Protein AF-A0A6B3GBX6-F1 (afdb_monomer)

pLDDT: mean 95.76, std 3.7, range [69.06, 98.56]

Secondary structure (DSSP, 8-state):
--S-EEEEEEEEEEEETTEEEEEEEEEEEEEGGGSPPPHHHHHHTHHHHHHHHHHHT-EEEEESS-EE-SSTTTS--HHHHHHHHHHHHHHHHHHTTSTTTTSPP--------TT-EE-SEEEEHHHHHT-

Nearest PDB structures (foldseek):
  3gve-assembly1_A  TM=8.192E-01  e=5.507E-02  Bacillus subtilis subsp. subtilis str. 168
  3ive-assembly1_A  TM=5.030E-01  e=7.728E-03  Escherichia coli O6
  3ivd-assembly2_B  TM=4.843E-01  e=3.535E-02  Escherichia coli O6
  9cai-assembly1_AV  TM=4.189E-01  e=1.484E+00  Caenorhabditis elegans
  6yff-assembly1_AA  TM=3.424E-01  e=1.484E+00  Beihai levi-like virus 21

Mean predicted aligned error: 5.2 Å

Solvent-accessible surface area (backbone atoms only — not comparable to full-atom values): 7888 Å² total; per-residue (Å²): 131,82,84,50,66,46,80,47,76,49,73,46,73,42,83,53,97,93,40,81,41,81,75,43,77,50,73,49,79,42,59,53,84,79,54,83,82,58,67,68,64,52,57,76,44,46,65,63,50,49,52,50,54,56,55,35,63,39,71,78,50,70,32,96,54,65,34,51,26,65,56,35,81,83,41,93,38,71,48,53,53,52,52,27,49,53,52,34,52,53,51,53,60,72,32,56,93,46,98,60,46,85,57,87,79,84,60,87,73,75,69,82,35,57,83,18,42,44,49,52,43,71,30,28,45,48,38,64,71,42,95

Foldseek 3Di:
DPPQKDKDKDFDWDQDPNDIDTPDIDIDIDGPVVDDDDPVVCVVCVVVVVVVVVQQQDFPDFDQAKWFLQCQQPDDTVVQVVVQVVVQVVVLVVCPPHPCNPPHDGGDDGSPDRGAMAHGTTGGNNNVVSD

Structure (mmCIF, N/CA/C/O backbone):
data_AF-A0A6B3GBX6-F1
#
_entry.id   AF-A0A6B3GBX6-F1
#
loop_
_atom_site.group_PDB
_atom_site.id
_atom_site.type_symbol
_atom_site.label_atom_id
_atom_site.label_alt_id
_atom_site.label_comp_id
_atom_site.label_asym_id
_atom_site.label_entity_id
_atom_site.label_seq_id
_atom_site.pdbx_PDB_ins_code
_atom_site.Cartn_x
_atom_site.Cartn_y
_atom_site.Cartn_z
_atom_site.occupancy
_atom_site.B_iso_or_equiv
_atom_site.auth_seq_id
_atom_site.auth_comp_id
_atom_site.auth_asym_id
_atom_site.auth_atom_id
_atom_site.pdbx_PDB_model_num
ATOM 1 N N . LYS A 1 1 ? -0.415 1.834 -9.984 1.00 69.06 1 LYS A N 1
ATOM 2 C CA . LYS A 1 1 ? -0.039 0.405 -10.136 1.00 69.06 1 LYS A CA 1
ATOM 3 C C . LYS A 1 1 ? 1.378 0.350 -10.697 1.00 69.06 1 LYS A C 1
ATOM 5 O O . LYS A 1 1 ? 1.658 1.071 -11.646 1.00 69.06 1 LYS A O 1
ATOM 10 N N . TRP A 1 2 ? 2.262 -0.434 -10.086 1.00 78.12 2 TRP A N 1
ATOM 11 C CA . TRP A 1 2 ? 3.682 -0.515 -10.450 1.00 78.12 2 TRP A CA 1
ATOM 12 C C . TRP A 1 2 ? 3.920 -1.569 -11.537 1.00 78.12 2 TRP A C 1
ATOM 14 O O . TRP A 1 2 ? 3.083 -2.450 -11.718 1.00 78.12 2 TRP A O 1
ATOM 24 N N . GLY A 1 3 ? 5.021 -1.459 -12.286 1.00 87.69 3 GLY A N 1
ATOM 25 C CA . GLY A 1 3 ? 5.416 -2.466 -13.284 1.00 87.69 3 GLY A CA 1
ATOM 26 C C . GLY A 1 3 ? 4.470 -2.622 -14.484 1.00 87.69 3 GLY A C 1
ATOM 27 O O . GLY A 1 3 ? 4.543 -3.615 -15.201 1.00 87.69 3 GLY A O 1
ATOM 28 N N . GLN A 1 4 ? 3.561 -1.670 -14.720 1.00 93.12 4 GLN A N 1
ATOM 29 C CA . GLN A 1 4 ? 2.580 -1.765 -15.812 1.00 93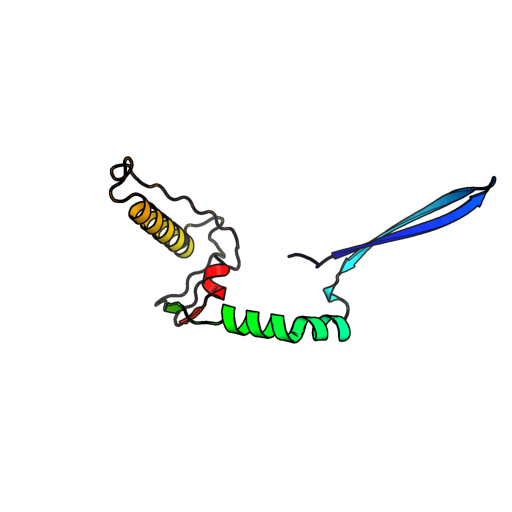.12 4 GLN A CA 1
ATOM 30 C C . GLN A 1 4 ? 3.118 -1.327 -17.174 1.00 93.12 4 GLN A C 1
ATOM 32 O O . GLN A 1 4 ? 2.530 -1.646 -18.207 1.00 93.12 4 GLN A O 1
ATOM 37 N N . ARG A 1 5 ? 4.191 -0.533 -17.168 1.00 94.88 5 ARG A N 1
ATOM 38 C CA . ARG A 1 5 ? 4.740 0.124 -18.348 1.00 94.88 5 ARG A CA 1
ATOM 39 C C . ARG A 1 5 ? 6.238 -0.134 -18.429 1.00 94.88 5 ARG A C 1
ATOM 41 O O . ARG A 1 5 ? 6.930 0.018 -17.426 1.00 94.88 5 ARG A O 1
ATOM 48 N N . LEU A 1 6 ? 6.714 -0.482 -19.618 1.00 94.69 6 LEU A N 1
ATOM 49 C CA . LEU A 1 6 ? 8.132 -0.595 -19.946 1.00 94.69 6 LEU A CA 1
ATOM 50 C C . LEU A 1 6 ? 8.439 0.387 -21.075 1.00 94.69 6 LEU A C 1
ATOM 52 O O . LEU A 1 6 ? 7.863 0.276 -22.156 1.00 94.69 6 LEU A O 1
ATOM 56 N N . THR A 1 7 ? 9.324 1.349 -20.836 1.00 96.06 7 THR A N 1
ATOM 57 C CA . THR A 1 7 ? 9.790 2.245 -21.899 1.00 96.06 7 THR A CA 1
ATOM 58 C C . THR A 1 7 ? 10.930 1.571 -22.645 1.00 96.06 7 THR A C 1
ATOM 60 O O . THR A 1 7 ? 11.947 1.239 -22.040 1.00 96.06 7 THR A O 1
ATOM 63 N N . LEU A 1 8 ? 10.761 1.387 -23.951 1.00 96.81 8 LEU A N 1
ATOM 64 C CA . LEU A 1 8 ? 11.827 0.965 -24.848 1.00 96.81 8 LEU A CA 1
ATOM 65 C C . LEU A 1 8 ? 12.392 2.191 -25.562 1.00 96.81 8 LEU A C 1
ATOM 67 O O . LEU A 1 8 ? 11.625 3.004 -26.086 1.00 96.81 8 LEU A O 1
ATOM 71 N N . PHE A 1 9 ? 13.717 2.286 -25.591 1.00 97.75 9 PHE A N 1
ATOM 72 C CA . PHE A 1 9 ? 14.455 3.231 -26.416 1.00 97.75 9 PHE A CA 1
ATOM 73 C C . PHE A 1 9 ? 15.227 2.454 -27.476 1.00 97.75 9 PHE A C 1
ATOM 75 O O . PHE A 1 9 ? 15.964 1.529 -27.138 1.00 97.75 9 PHE A O 1
ATOM 82 N N . ASP A 1 10 ? 15.059 2.853 -28.729 1.00 97.50 10 ASP A N 1
ATOM 83 C CA . ASP A 1 10 ? 15.752 2.284 -29.879 1.00 97.50 10 ASP A CA 1
ATOM 84 C C . ASP A 1 10 ? 16.710 3.351 -30.428 1.00 97.50 10 ASP A C 1
ATOM 86 O O . ASP A 1 10 ? 16.307 4.500 -30.627 1.00 97.50 10 ASP A O 1
ATOM 90 N N . PHE A 1 11 ? 17.976 2.989 -30.642 1.00 97.56 11 PHE A N 1
ATOM 91 C CA . PHE A 1 11 ? 19.004 3.890 -31.165 1.00 97.56 11 PHE A CA 1
ATOM 92 C C . PHE A 1 11 ? 19.657 3.280 -32.400 1.00 97.56 11 PHE A C 1
ATOM 94 O O . PHE A 1 11 ? 20.221 2.189 -32.321 1.00 97.56 11 PHE A O 1
ATOM 101 N N . ASP A 1 12 ? 19.648 4.029 -33.496 1.00 97.81 12 ASP A N 1
ATOM 102 C CA . ASP A 1 12 ? 20.430 3.710 -34.685 1.00 97.81 12 ASP A CA 1
ATOM 103 C C . ASP A 1 12 ? 21.770 4.443 -34.570 1.00 97.81 12 ASP A C 1
ATOM 105 O O . ASP A 1 12 ? 21.811 5.654 -34.317 1.00 97.81 12 ASP A O 1
ATOM 109 N N . LEU A 1 13 ? 22.872 3.703 -34.696 1.00 97.94 13 LEU A N 1
ATOM 110 C CA . LEU A 1 13 ? 24.229 4.216 -34.517 1.00 97.94 13 LEU A CA 1
ATOM 111 C C . LEU A 1 13 ? 25.032 4.082 -35.811 1.00 97.94 13 LEU A C 1
ATOM 113 O O . LEU A 1 13 ? 25.034 3.025 -36.439 1.00 97.94 13 LEU A O 1
ATOM 117 N N . VAL A 1 14 ? 25.800 5.119 -36.141 1.00 98.12 14 VAL A N 1
ATOM 118 C CA . VAL A 1 14 ? 26.757 5.125 -37.255 1.00 98.12 14 VAL A CA 1
ATOM 119 C C . VAL A 1 14 ? 28.181 5.293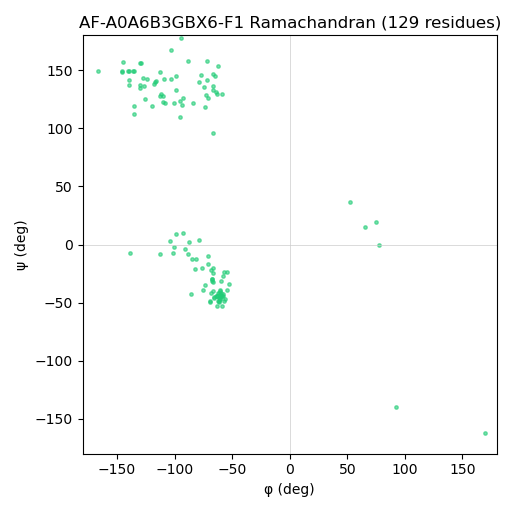 -36.734 1.00 98.12 14 VAL A C 1
ATOM 121 O O . VAL A 1 14 ? 28.427 6.038 -35.784 1.00 98.12 14 VAL A O 1
ATOM 124 N N . TRP A 1 15 ? 29.137 4.574 -37.327 1.00 97.31 15 TRP A N 1
ATOM 125 C CA . TRP A 1 15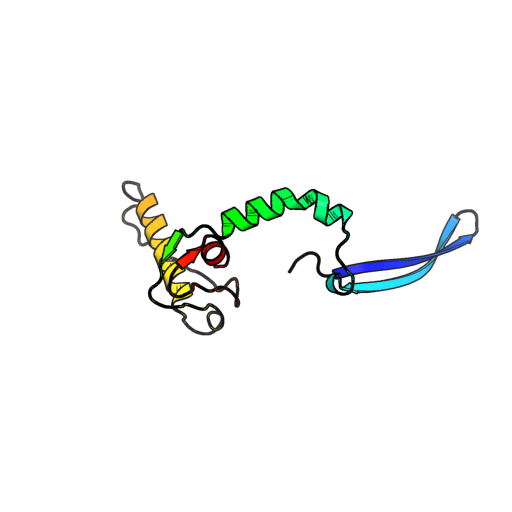 ? 30.556 4.702 -36.990 1.00 97.31 15 TRP A CA 1
ATOM 126 C C . TRP A 1 15 ? 31.237 5.672 -37.949 1.00 97.31 15 TRP A C 1
ATOM 128 O O . TRP A 1 15 ? 31.455 5.358 -39.118 1.00 97.31 15 TRP A O 1
ATOM 138 N N . GLU A 1 16 ? 31.620 6.842 -37.448 1.00 96.31 16 GLU A N 1
ATOM 139 C CA . GLU A 1 16 ? 32.238 7.888 -38.254 1.00 96.31 16 GLU A CA 1
ATOM 140 C C . GLU A 1 16 ? 33.376 8.566 -37.501 1.00 96.31 16 GLU A C 1
ATOM 142 O O . GLU A 1 16 ? 33.303 8.817 -36.298 1.00 96.31 16 GLU A O 1
ATOM 147 N N . LYS A 1 17 ? 34.453 8.897 -38.224 1.00 94.69 17 LYS A N 1
ATOM 148 C CA . LYS A 1 17 ? 35.622 9.607 -37.669 1.00 94.69 17 LYS A CA 1
ATOM 149 C C . LYS A 1 17 ? 36.186 8.935 -36.404 1.00 94.69 17 LYS A C 1
ATOM 151 O O . LYS A 1 17 ? 36.618 9.613 -35.476 1.00 94.69 17 LYS A O 1
ATOM 156 N N . GLY A 1 18 ? 36.166 7.600 -36.371 1.00 97.38 18 GLY A N 1
ATOM 157 C CA . GLY A 1 18 ? 36.692 6.804 -35.260 1.00 97.38 18 GLY A CA 1
ATOM 158 C C . GLY A 1 18 ? 35.821 6.792 -33.998 1.00 97.38 18 GLY A C 1
ATOM 159 O O . GLY A 1 18 ? 36.342 6.484 -32.929 1.00 97.38 18 GLY A O 1
ATOM 160 N N . ARG A 1 19 ? 34.527 7.138 -34.088 1.00 97.12 19 ARG A N 1
ATOM 161 C CA . ARG A 1 19 ? 33.577 7.053 -32.967 1.00 97.12 19 ARG A CA 1
ATOM 162 C C . ARG A 1 19 ? 32.169 6.662 -33.420 1.00 97.12 19 ARG A C 1
ATOM 164 O O . ARG A 1 19 ? 31.786 6.922 -34.556 1.00 97.12 19 ARG A O 1
ATOM 171 N N . TRP A 1 20 ? 31.379 6.108 -32.502 1.00 97.88 20 TRP A N 1
ATOM 172 C CA . TRP A 1 20 ? 29.937 5.944 -32.695 1.00 97.88 20 TRP A CA 1
ATOM 173 C C . TRP A 1 20 ? 29.227 7.292 -32.538 1.00 97.88 20 TRP A C 1
ATOM 175 O O . TRP A 1 20 ? 29.506 8.041 -31.598 1.00 97.88 20 TRP A O 1
ATOM 185 N N . ALA A 1 21 ? 28.299 7.586 -33.440 1.00 96.88 21 ALA A N 1
ATOM 186 C CA . ALA A 1 21 ? 27.367 8.700 -33.356 1.00 96.88 21 ALA A CA 1
ATOM 187 C C . ALA A 1 21 ? 25.933 8.169 -33.461 1.00 96.88 21 ALA A C 1
ATOM 189 O O . ALA A 1 21 ? 25.669 7.233 -34.211 1.00 96.88 21 ALA A O 1
ATOM 190 N N . VAL A 1 22 ? 25.013 8.757 -32.696 1.00 97.31 22 VAL A N 1
ATOM 191 C CA . VAL A 1 22 ? 23.583 8.447 -32.811 1.00 97.31 22 VAL A CA 1
ATOM 192 C C . VAL A 1 22 ? 23.063 9.088 -34.091 1.00 97.31 22 VAL A C 1
ATOM 194 O O . VAL A 1 22 ? 23.100 10.309 -34.224 1.00 97.31 22 VAL A O 1
ATOM 197 N N . GLU A 1 23 ? 22.580 8.269 -35.016 1.00 97.62 23 GLU A N 1
ATOM 198 C CA . GLU A 1 23 ? 21.919 8.717 -36.243 1.00 97.62 23 GLU A CA 1
ATOM 199 C C . GLU A 1 23 ? 20.432 8.975 -35.988 1.00 97.62 23 GLU A C 1
ATOM 201 O O . GLU A 1 23 ? 19.881 9.993 -36.414 1.00 97.62 23 GLU A O 1
ATOM 206 N N . LYS A 1 24 ? 19.783 8.082 -35.234 1.00 97.88 24 LYS A N 1
ATOM 207 C CA . LYS A 1 24 ? 18.364 8.184 -34.898 1.00 97.88 24 LYS A CA 1
ATOM 208 C C . LYS A 1 24 ? 18.096 7.645 -33.501 1.00 97.88 24 LYS A C 1
ATOM 210 O O . LYS A 1 24 ? 18.742 6.707 -33.046 1.00 97.88 24 LYS A O 1
ATOM 215 N N . ALA A 1 25 ? 17.105 8.228 -32.838 1.00 97.56 25 ALA A N 1
ATOM 216 C CA . ALA A 1 25 ? 16.556 7.714 -31.593 1.00 97.56 25 ALA A CA 1
ATOM 217 C C . ALA A 1 25 ? 15.029 7.638 -31.695 1.00 97.56 25 ALA A C 1
ATOM 219 O O . ALA A 1 25 ? 14.384 8.556 -32.206 1.00 97.56 25 ALA A O 1
ATOM 220 N N . GLY A 1 26 ? 14.456 6.547 -31.200 1.00 97.62 26 GLY A N 1
ATOM 221 C CA . GLY A 1 26 ? 13.022 6.332 -31.063 1.00 97.62 26 GLY A CA 1
ATOM 222 C C . GLY A 1 26 ? 12.676 5.880 -29.650 1.00 97.62 26 GLY A C 1
ATOM 223 O O . GLY A 1 26 ? 13.514 5.340 -28.929 1.00 97.62 26 GLY A O 1
ATOM 224 N N . SER A 1 27 ? 11.430 6.103 -29.238 1.00 97.69 27 SER A N 1
ATOM 225 C CA . SER A 1 27 ? 10.926 5.557 -27.982 1.00 97.69 27 SER A CA 1
ATOM 226 C C . SER A 1 27 ? 9.487 5.086 -28.113 1.00 97.69 27 SER A C 1
ATOM 228 O O . SER A 1 27 ? 8.692 5.625 -28.886 1.00 97.69 27 SER A O 1
ATOM 230 N N . ARG A 1 28 ? 9.144 4.057 -27.339 1.00 97.06 28 ARG A N 1
ATOM 231 C CA . ARG A 1 28 ? 7.766 3.588 -27.185 1.00 97.06 28 ARG A CA 1
ATOM 232 C C . ARG A 1 28 ? 7.527 3.068 -25.780 1.00 97.06 28 ARG A C 1
ATOM 234 O O . ARG A 1 28 ? 8.418 2.512 -25.144 1.00 97.06 28 ARG A O 1
ATOM 241 N N . VAL A 1 29 ? 6.292 3.215 -25.314 1.00 96.75 29 VAL A N 1
ATOM 242 C CA . VAL A 1 29 ? 5.851 2.666 -24.031 1.00 96.75 29 VAL A CA 1
ATOM 243 C C . VAL A 1 29 ? 5.071 1.384 -24.284 1.00 96.75 29 VAL A C 1
ATOM 245 O O . VAL A 1 29 ? 4.053 1.388 -24.975 1.00 96.75 29 VAL A O 1
ATOM 248 N N . LEU A 1 30 ? 5.536 0.291 -23.693 1.00 95.62 30 LEU A N 1
ATOM 249 C CA . LEU A 1 30 ? 4.919 -1.026 -23.767 1.00 95.62 30 LEU A CA 1
ATOM 250 C C . LEU A 1 30 ? 4.085 -1.290 -22.525 1.00 95.62 30 LEU A C 1
ATOM 252 O O . LEU A 1 30 ? 4.436 -0.872 -21.425 1.00 95.62 30 LEU A O 1
ATOM 256 N N . ASN A 1 31 ? 2.977 -1.993 -22.718 1.00 95.12 31 ASN A N 1
ATOM 257 C CA . ASN A 1 31 ? 2.102 -2.452 -21.651 1.00 95.12 31 ASN A CA 1
ATOM 258 C C . ASN A 1 31 ? 2.491 -3.874 -21.247 1.00 95.12 31 ASN A C 1
ATOM 260 O O . ASN A 1 31 ? 2.408 -4.781 -22.074 1.00 95.12 31 ASN A O 1
ATOM 264 N N . SER A 1 32 ? 2.865 -4.092 -19.986 1.00 92.31 32 SER A N 1
ATOM 265 C CA . SER A 1 32 ? 3.304 -5.419 -19.523 1.00 92.31 32 SER A CA 1
ATOM 266 C C . SER A 1 32 ? 2.190 -6.469 -19.542 1.00 92.31 32 SER A C 1
ATOM 268 O O . SER A 1 32 ? 2.467 -7.647 -19.716 1.00 92.31 32 SER A O 1
ATOM 270 N N . ASN A 1 33 ? 0.923 -6.056 -19.458 1.00 92.62 33 ASN A N 1
ATOM 271 C CA . ASN A 1 33 ? -0.233 -6.958 -19.493 1.00 92.62 33 ASN A CA 1
ATOM 272 C C . ASN A 1 33 ? -0.625 -7.447 -20.902 1.00 92.62 33 ASN A C 1
ATOM 274 O O . ASN A 1 33 ? -1.658 -8.095 -21.045 1.00 92.62 33 ASN A O 1
ATOM 278 N N . THR A 1 34 ? 0.131 -7.090 -21.945 1.00 94.88 34 THR A N 1
ATOM 279 C CA . THR A 1 34 ? -0.156 -7.509 -23.333 1.00 94.88 34 THR A CA 1
ATOM 280 C C . THR A 1 34 ? 0.535 -8.810 -23.727 1.00 94.88 34 THR A C 1
ATOM 282 O O . THR A 1 34 ? 0.316 -9.309 -24.828 1.00 94.88 34 THR A O 1
ATOM 285 N N . VAL A 1 35 ? 1.354 -9.364 -22.835 1.00 93.56 35 VAL A N 1
ATOM 286 C CA . VAL A 1 35 ? 2.089 -10.612 -23.034 1.00 93.56 35 VAL A CA 1
ATOM 287 C C . VAL A 1 35 ? 1.869 -11.546 -21.840 1.00 93.56 35 VAL A C 1
ATOM 289 O O . VAL A 1 35 ? 1.540 -11.065 -20.752 1.00 93.56 35 VAL A O 1
ATOM 292 N N . PRO A 1 36 ? 2.023 -12.870 -22.018 1.00 95.00 36 PRO A N 1
ATOM 293 C CA . PRO A 1 36 ? 1.992 -13.817 -20.909 1.00 95.00 36 PRO A CA 1
ATOM 294 C C . PRO A 1 36 ? 3.123 -13.555 -19.911 1.00 95.00 36 PRO A C 1
ATOM 296 O O . PRO A 1 36 ? 4.186 -13.053 -20.279 1.00 95.00 36 PRO A O 1
ATOM 299 N N . GLU A 1 37 ? 2.906 -13.947 -18.657 1.00 94.25 37 GLU A N 1
ATOM 300 C CA . GLU A 1 37 ? 3.969 -13.975 -17.654 1.00 94.25 37 GLU A CA 1
ATOM 301 C C . GLU A 1 37 ? 5.038 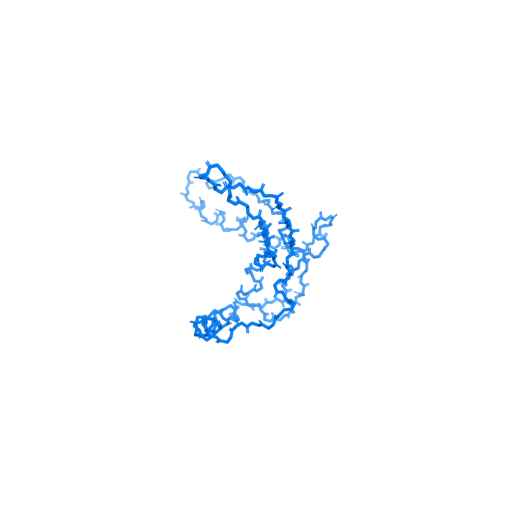-15.011 -18.027 1.00 94.25 37 GLU A C 1
ATOM 303 O O . GLU A 1 37 ? 4.731 -16.082 -18.557 1.00 94.25 37 GLU A O 1
ATOM 308 N N . ASP A 1 38 ? 6.295 -14.705 -17.712 1.00 95.88 38 ASP A N 1
ATOM 309 C CA . ASP A 1 38 ? 7.397 -15.638 -17.917 1.00 95.88 38 ASP A CA 1
ATOM 310 C C . ASP A 1 38 ? 7.307 -16.816 -16.912 1.00 95.88 38 ASP A C 1
ATOM 312 O O . ASP A 1 38 ? 7.211 -16.597 -15.692 1.00 95.88 38 ASP A O 1
ATOM 316 N N . PRO A 1 39 ? 7.314 -18.080 -17.380 1.00 97.00 39 PRO A N 1
ATOM 317 C CA . PRO A 1 39 ? 7.149 -19.243 -16.512 1.00 97.00 39 PRO A CA 1
ATOM 318 C C . PRO A 1 39 ? 8.330 -19.469 -15.556 1.00 97.00 39 PRO A C 1
ATOM 320 O O . PRO A 1 39 ? 8.120 -19.992 -14.459 1.00 97.00 39 PRO A O 1
ATOM 323 N N . GLU A 1 40 ? 9.552 -19.079 -15.926 1.00 97.50 40 GLU A N 1
ATOM 324 C CA . GLU A 1 40 ? 10.727 -19.181 -15.057 1.00 97.50 40 GLU A CA 1
ATOM 325 C C . GLU A 1 40 ? 10.609 -18.178 -13.907 1.00 97.50 40 GLU A C 1
ATOM 327 O O . GLU A 1 40 ? 10.680 -18.559 -12.735 1.00 97.50 40 GLU A O 1
ATOM 332 N N . VAL A 1 41 ? 10.299 -16.919 -14.228 1.00 94.81 41 VAL A N 1
ATOM 333 C CA . VAL A 1 41 ? 10.127 -15.850 -13.229 1.00 94.81 41 VAL A CA 1
ATOM 334 C C . VAL A 1 41 ? 9.001 -16.179 -12.247 1.00 94.81 41 VAL A C 1
ATOM 336 O O . VAL A 1 41 ? 9.175 -16.077 -11.031 1.00 94.81 41 VAL A O 1
ATOM 339 N N . THR A 1 42 ? 7.842 -16.614 -12.746 1.00 95.75 42 THR A N 1
ATOM 340 C CA . THR A 1 42 ? 6.702 -16.967 -11.880 1.00 95.75 42 THR A CA 1
ATOM 341 C C . THR A 1 42 ? 6.977 -18.206 -11.031 1.00 95.75 42 THR A C 1
ATOM 343 O O . THR A 1 42 ? 6.488 -18.302 -9.903 1.00 95.75 42 THR A O 1
ATOM 346 N N . SER A 1 43 ? 7.781 -19.152 -11.528 1.00 97.19 43 SER A N 1
ATOM 347 C CA . SER A 1 43 ? 8.213 -20.317 -10.756 1.00 97.19 43 SER A CA 1
ATOM 348 C C . SER A 1 43 ? 9.078 -19.916 -9.559 1.00 97.19 43 SER A C 1
ATOM 350 O O . SER A 1 43 ? 8.814 -20.381 -8.447 1.00 97.19 43 SER A O 1
ATOM 352 N N . LEU A 1 44 ? 10.031 -18.996 -9.756 1.00 98.19 44 LEU A N 1
ATOM 353 C CA . LEU A 1 44 ? 10.931 -18.512 -8.700 1.00 98.19 44 LEU A CA 1
ATOM 354 C C . LEU A 1 44 ? 10.189 -17.865 -7.523 1.00 98.19 44 LEU A C 1
ATOM 356 O O . LEU A 1 44 ? 10.653 -17.961 -6.392 1.00 98.19 44 LEU A O 1
ATOM 360 N N . LEU A 1 45 ? 9.037 -17.236 -7.777 1.00 96.69 45 LEU A N 1
ATOM 361 C CA . LEU A 1 45 ? 8.253 -16.516 -6.764 1.00 96.69 45 LEU A CA 1
ATOM 362 C C . LEU A 1 45 ? 7.053 -17.309 -6.231 1.00 96.69 45 LEU A C 1
ATOM 364 O O . LEU A 1 45 ? 6.318 -16.822 -5.370 1.00 96.69 45 LEU A O 1
ATOM 368 N N . ARG A 1 46 ? 6.805 -18.523 -6.738 1.00 97.44 46 ARG A N 1
ATOM 369 C CA . ARG A 1 46 ? 5.560 -19.263 -6.474 1.00 97.44 46 ARG A CA 1
ATOM 370 C C . ARG A 1 46 ? 5.351 -19.558 -4.991 1.00 97.44 46 ARG A C 1
ATOM 372 O O . ARG A 1 46 ? 4.220 -19.508 -4.506 1.00 97.44 46 ARG A O 1
ATOM 379 N N . ARG A 1 47 ? 6.422 -19.901 -4.272 1.00 97.94 47 ARG A N 1
ATOM 38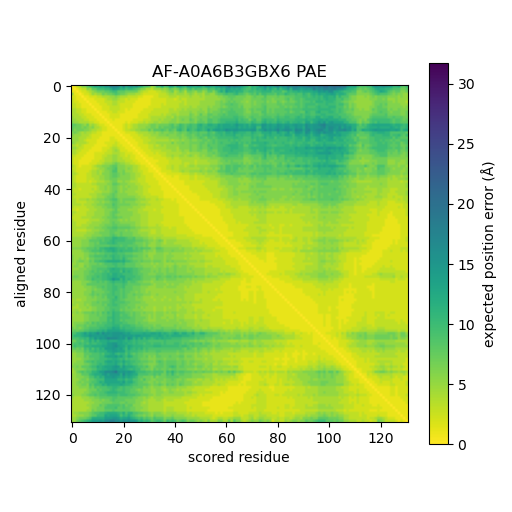0 C CA . ARG A 1 47 ? 6.360 -20.245 -2.846 1.00 97.94 47 ARG A CA 1
ATOM 381 C C . ARG A 1 47 ? 6.039 -19.014 -2.004 1.00 97.94 47 ARG A C 1
ATOM 383 O O . ARG A 1 47 ? 5.140 -19.059 -1.170 1.00 97.94 47 ARG A O 1
ATOM 390 N N . GLU A 1 48 ? 6.747 -17.922 -2.246 1.00 97.88 48 GLU A N 1
ATOM 391 C CA . GLU A 1 48 ? 6.589 -16.641 -1.565 1.00 97.88 48 GLU A CA 1
ATOM 392 C C . GLU A 1 48 ? 5.200 -16.068 -1.848 1.00 97.88 48 GLU A C 1
ATOM 394 O O . GLU A 1 48 ? 4.504 -15.672 -0.917 1.00 97.88 48 GLU A O 1
ATOM 399 N N . HIS A 1 49 ? 4.745 -16.127 -3.105 1.00 97.00 49 HIS A N 1
ATOM 400 C CA . HIS A 1 49 ? 3.396 -15.728 -3.489 1.00 97.00 49 HIS A CA 1
ATOM 401 C C . HIS A 1 49 ? 2.330 -16.504 -2.710 1.00 97.00 49 HIS A C 1
ATOM 403 O O . HIS A 1 49 ? 1.442 -15.891 -2.128 1.00 97.00 49 HIS A O 1
ATOM 409 N N . ARG A 1 50 ? 2.435 -17.839 -2.633 1.00 98.19 50 ARG A N 1
ATOM 410 C CA . ARG A 1 50 ? 1.494 -18.658 -1.847 1.00 98.19 50 ARG A CA 1
ATOM 411 C C . ARG A 1 50 ? 1.486 -18.270 -0.373 1.00 98.19 50 ARG A C 1
ATOM 413 O O . ARG A 1 50 ? 0.410 -18.111 0.188 1.00 98.19 50 ARG A O 1
ATOM 420 N N . LYS A 1 51 ? 2.663 -18.070 0.225 1.00 98.25 51 LYS A N 1
ATOM 421 C CA . LYS A 1 51 ? 2.780 -17.656 1.629 1.00 98.25 51 LYS A CA 1
ATOM 422 C C . LYS A 1 51 ? 2.116 -16.300 1.876 1.00 98.25 51 LYS A C 1
ATOM 424 O O . LYS A 1 51 ? 1.430 -16.130 2.876 1.00 98.25 51 LYS A O 1
ATOM 429 N N . VAL A 1 52 ? 2.303 -15.345 0.965 1.00 97.44 52 VAL A N 1
ATOM 430 C CA . VAL A 1 52 ? 1.652 -14.032 1.049 1.00 97.44 52 VAL A CA 1
ATOM 431 C C . VAL A 1 52 ? 0.142 -14.168 0.884 1.00 97.44 52 VAL A C 1
ATOM 433 O O . VAL A 1 52 ? -0.583 -13.600 1.686 1.00 97.44 52 VAL A O 1
ATOM 436 N N . VAL A 1 53 ? -0.338 -14.934 -0.101 1.00 97.56 53 VAL A N 1
ATOM 437 C CA . VAL A 1 53 ? -1.777 -15.167 -0.319 1.00 97.56 53 VAL A CA 1
ATOM 438 C C . VAL A 1 53 ? -2.431 -15.798 0.909 1.00 97.56 53 VAL A C 1
ATOM 440 O O . VAL A 1 53 ? -3.502 -15.359 1.313 1.00 97.56 53 VAL A O 1
ATOM 443 N N . GLU A 1 54 ? -1.791 -16.795 1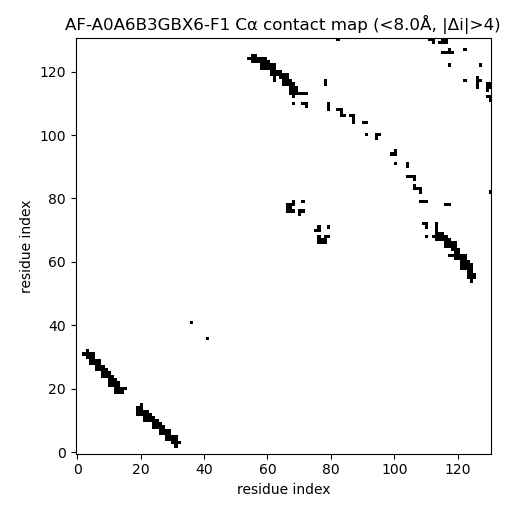.515 1.00 98.19 54 GLU A N 1
ATOM 444 C CA . GLU A 1 54 ? -2.270 -17.417 2.750 1.00 98.19 54 GLU A CA 1
ATOM 445 C C . GLU A 1 54 ? -2.334 -16.401 3.894 1.00 98.19 54 GLU A C 1
ATOM 447 O O . GLU A 1 54 ? -3.378 -16.259 4.522 1.00 98.19 54 GLU A O 1
ATOM 452 N N . TYR A 1 55 ? -1.253 -15.646 4.110 1.00 98.06 55 TYR A N 1
ATOM 453 C CA . TYR A 1 55 ? -1.181 -14.624 5.151 1.00 98.06 55 TYR A CA 1
ATOM 454 C C . TYR A 1 55 ? -2.255 -13.542 4.985 1.00 98.06 55 TYR A C 1
ATOM 456 O O . TYR A 1 55 ? -3.024 -13.288 5.905 1.00 98.06 55 TYR A O 1
ATOM 464 N N . VAL A 1 56 ? -2.363 -12.917 3.808 1.00 97.75 56 VAL A N 1
ATOM 465 C CA . VAL A 1 56 ? -3.286 -11.784 3.623 1.00 97.75 56 VAL A CA 1
ATOM 466 C C . VAL A 1 56 ? -4.759 -12.196 3.689 1.00 97.75 56 VAL A C 1
ATOM 468 O O . VAL A 1 56 ? -5.603 -11.356 3.982 1.00 97.75 56 VAL A O 1
ATOM 471 N N . ASN A 1 57 ? -5.079 -13.470 3.448 1.00 97.62 57 ASN A N 1
ATOM 472 C CA . ASN A 1 57 ? -6.445 -13.990 3.549 1.00 97.62 57 ASN A CA 1
ATOM 473 C C . ASN A 1 57 ? -6.819 -14.459 4.967 1.00 97.62 57 ASN A C 1
ATOM 475 O O . ASN A 1 57 ? -7.926 -14.955 5.162 1.00 97.62 57 ASN A O 1
ATOM 479 N N . GLN A 1 58 ? -5.937 -14.320 5.963 1.00 98.56 58 GLN A N 1
ATOM 480 C CA . GLN A 1 58 ? -6.290 -14.618 7.351 1.00 98.56 58 GLN A CA 1
ATOM 481 C C . GLN A 1 58 ? -7.388 -13.666 7.838 1.00 98.56 58 GLN A C 1
ATOM 483 O O . GLN A 1 58 ? -7.264 -12.446 7.705 1.00 98.56 58 GLN A O 1
ATOM 488 N N . VAL A 1 59 ? -8.451 -14.234 8.413 1.00 98.38 59 VAL A N 1
ATOM 489 C CA . VAL A 1 59 ? -9.565 -13.487 9.010 1.00 98.38 59 VAL A CA 1
ATOM 490 C C . VAL A 1 59 ? -9.107 -12.867 10.327 1.00 98.38 59 VAL A C 1
ATOM 492 O O . VAL A 1 59 ? -8.569 -13.557 11.192 1.00 98.38 59 VAL A O 1
ATOM 495 N N . ILE A 1 60 ? -9.331 -11.565 10.479 1.00 97.38 60 ILE A N 1
ATOM 496 C CA . ILE A 1 60 ? -8.962 -10.783 11.669 1.00 97.38 60 ILE A CA 1
ATOM 497 C C . ILE A 1 60 ? -10.178 -10.290 12.455 1.00 97.38 60 ILE A C 1
ATOM 499 O O . ILE A 1 60 ? -10.032 -9.752 13.550 1.00 97.38 60 ILE A O 1
ATOM 503 N N . GLY A 1 61 ? -11.378 -10.468 11.908 1.00 96.88 61 GLY A N 1
ATOM 504 C CA . GLY A 1 61 ? -12.619 -10.069 12.551 1.00 96.88 61 GLY A CA 1
ATOM 505 C C . GLY A 1 61 ? -13.801 -10.155 11.599 1.00 96.88 61 GLY A C 1
ATOM 506 O O . GLY A 1 61 ? -13.736 -10.804 10.555 1.00 96.88 61 GLY A O 1
ATOM 507 N N . THR A 1 62 ? -14.884 -9.479 11.967 1.00 97.81 62 THR A N 1
ATOM 508 C CA . THR A 1 62 ? -16.109 -9.432 11.170 1.00 97.81 62 THR A CA 1
ATOM 509 C C . THR A 1 62 ? -16.722 -8.040 11.171 1.00 97.81 62 THR A C 1
ATOM 511 O O . THR A 1 62 ? -16.655 -7.350 12.187 1.00 97.81 62 THR A O 1
ATOM 514 N N . SER A 1 63 ? -17.398 -7.668 10.086 1.00 96.81 63 SER A N 1
ATOM 515 C CA . SER A 1 63 ? -18.233 -6.467 10.012 1.00 96.81 63 SER A CA 1
ATOM 516 C C . SER A 1 63 ? -19.693 -6.828 9.753 1.00 96.81 63 SER A C 1
ATOM 518 O O . SER A 1 63 ? -20.003 -7.704 8.949 1.00 96.81 63 SER A O 1
ATOM 520 N N . VAL A 1 64 ? -20.615 -6.126 10.410 1.00 97.44 64 VAL A N 1
ATOM 521 C CA . VAL A 1 64 ? -22.062 -6.294 10.187 1.00 97.44 64 VAL A CA 1
ATOM 522 C C . VAL A 1 64 ? -22.543 -5.635 8.891 1.00 97.44 64 VAL A C 1
ATOM 524 O O . VAL A 1 64 ? -23.599 -5.990 8.375 1.00 97.44 64 VAL A O 1
ATOM 527 N N . VAL A 1 65 ? -21.772 -4.686 8.355 1.00 96.75 65 VAL A N 1
ATOM 528 C CA . VAL A 1 65 ? -22.096 -3.927 7.141 1.00 96.75 65 VAL A CA 1
ATOM 529 C C . VAL A 1 65 ? -20.877 -3.816 6.234 1.00 96.75 65 VAL A C 1
ATOM 531 O O . VAL A 1 65 ? -19.740 -3.779 6.702 1.00 96.75 65 VAL A O 1
ATOM 534 N N . ALA A 1 66 ? -21.113 -3.743 4.928 1.00 97.25 66 ALA A N 1
ATOM 535 C CA . ALA A 1 66 ? -20.057 -3.428 3.980 1.00 97.25 66 ALA A CA 1
ATOM 536 C C . ALA A 1 66 ? -19.791 -1.915 3.987 1.00 97.25 66 ALA A C 1
ATOM 538 O O . ALA A 1 66 ? -20.731 -1.122 4.032 1.00 97.25 66 ALA A O 1
ATOM 539 N N . MET A 1 67 ? -18.523 -1.520 3.911 1.00 96.81 67 MET A N 1
ATOM 540 C CA . MET A 1 67 ? -18.084 -0.125 3.838 1.00 96.81 67 MET A CA 1
ATOM 541 C C . MET A 1 67 ? -17.176 0.051 2.620 1.00 96.81 67 MET A C 1
ATOM 543 O O . MET A 1 67 ? -16.316 -0.794 2.369 1.00 96.81 67 MET A O 1
ATOM 547 N N . SER A 1 68 ? -17.354 1.129 1.853 1.00 96.12 68 SER A N 1
ATOM 548 C CA . SER A 1 68 ? -16.601 1.387 0.618 1.00 96.12 68 SER A CA 1
ATOM 549 C C . SER A 1 68 ? -15.964 2.771 0.631 1.00 96.12 68 SER A C 1
ATOM 551 O O . SER A 1 68 ? -16.571 3.731 1.087 1.00 96.12 68 SER A O 1
ATOM 553 N N . ALA A 1 69 ? -14.756 2.879 0.076 1.00 95.88 69 ALA A N 1
ATOM 554 C CA . ALA A 1 69 ? -14.066 4.153 -0.119 1.00 95.88 69 ALA A CA 1
ATOM 555 C C . ALA A 1 69 ? -14.310 4.784 -1.506 1.00 95.88 69 ALA A C 1
ATOM 557 O O . ALA A 1 69 ? -13.627 5.739 -1.873 1.00 95.88 69 ALA A O 1
ATOM 558 N N . ALA A 1 70 ? -15.244 4.260 -2.308 1.00 96.62 70 ALA A N 1
ATOM 559 C CA . ALA A 1 70 ? -15.457 4.724 -3.683 1.00 96.62 70 ALA A CA 1
ATOM 560 C C . ALA A 1 70 ? -15.793 6.226 -3.767 1.00 96.62 70 ALA A C 1
ATOM 562 O O . ALA A 1 70 ? -15.218 6.939 -4.598 1.00 96.62 70 ALA A O 1
ATOM 563 N N . ASP A 1 71 ? -16.652 6.700 -2.861 1.00 96.56 71 ASP A N 1
ATOM 564 C CA . ASP A 1 71 ? -17.131 8.088 -2.808 1.00 96.56 71 ASP A CA 1
ATOM 565 C C . ASP A 1 71 ? -16.422 8.941 -1.740 1.00 96.56 71 ASP A C 1
ATOM 567 O O . ASP A 1 71 ? -16.525 10.169 -1.747 1.00 96.56 71 ASP A O 1
ATOM 571 N N . ALA A 1 72 ? -15.588 8.309 -0.907 1.00 95.75 72 ALA A N 1
ATOM 572 C CA . ALA A 1 72 ? -14.810 8.944 0.158 1.00 95.75 72 ALA A CA 1
ATOM 573 C C . ALA A 1 72 ? -13.910 10.132 -0.268 1.00 95.75 72 ALA A C 1
ATOM 575 O O . ALA A 1 72 ? -13.585 10.962 0.580 1.00 95.75 72 ALA A O 1
ATOM 576 N N . PRO A 1 73 ? -13.469 10.284 -1.540 1.00 95.19 73 PRO A N 1
ATOM 577 C CA . PRO A 1 73 ? -12.739 11.485 -1.952 1.00 95.19 73 PRO A CA 1
ATOM 578 C C . PRO A 1 73 ? -13.558 12.781 -1.944 1.00 95.19 73 PRO A C 1
ATOM 580 O O . PRO A 1 73 ? -12.965 13.856 -1.998 1.00 95.19 73 PRO A O 1
ATOM 583 N N . TRP A 1 74 ? -14.889 12.702 -1.982 1.00 94.81 74 TRP A N 1
ATOM 584 C CA . TRP A 1 74 ? -15.760 13.875 -2.142 1.00 94.81 74 TRP A CA 1
ATOM 585 C C . TRP A 1 74 ? -17.008 13.846 -1.257 1.00 94.81 74 TRP A C 1
ATOM 587 O O . TRP A 1 74 ? -17.734 14.838 -1.192 1.00 94.81 74 TRP A O 1
ATOM 597 N N . LYS A 1 75 ? -17.250 12.733 -0.569 1.00 95.31 75 LYS A N 1
ATOM 598 C CA . LYS A 1 75 ? -18.360 12.533 0.350 1.00 95.31 75 LYS A CA 1
ATOM 599 C C . LYS A 1 75 ? -17.845 11.870 1.620 1.00 95.31 75 LYS A C 1
ATOM 601 O O . LYS A 1 75 ? -16.891 11.101 1.579 1.00 95.31 75 LYS A O 1
ATOM 606 N N . ASP A 1 76 ? -18.500 12.176 2.727 1.00 95.19 76 ASP A N 1
ATOM 607 C CA . ASP A 1 76 ? -18.301 11.450 3.972 1.00 95.19 76 ASP A CA 1
ATOM 608 C C . ASP A 1 76 ? -18.754 9.986 3.831 1.00 95.19 76 ASP A C 1
ATOM 610 O O . ASP A 1 76 ? -19.842 9.713 3.313 1.00 95.19 76 ASP A O 1
ATOM 614 N N . 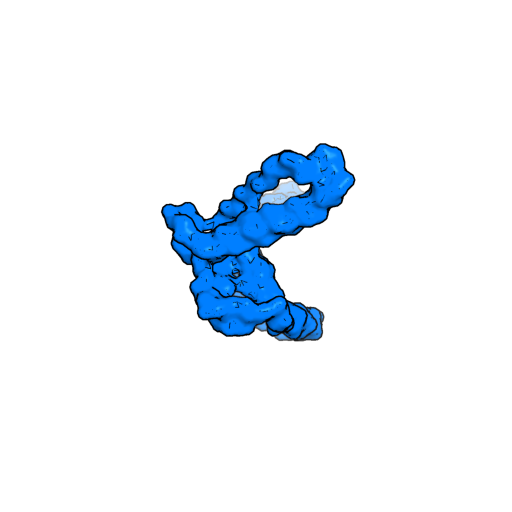GLU A 1 77 ? -17.903 9.051 4.252 1.00 96.81 77 GLU A N 1
ATOM 615 C CA . GLU A 1 77 ? -18.127 7.610 4.121 1.00 96.81 77 GLU A CA 1
ATOM 616 C C . GLU A 1 77 ? -17.674 6.874 5.396 1.00 96.81 77 GLU A C 1
ATOM 618 O O . GLU A 1 77 ? -16.560 7.125 5.872 1.00 96.81 77 GLU A O 1
ATOM 623 N N . PRO A 1 78 ? -18.447 5.884 5.900 1.00 96.00 78 PRO A N 1
ATOM 624 C CA . PRO A 1 78 ? -18.179 5.222 7.187 1.00 96.00 78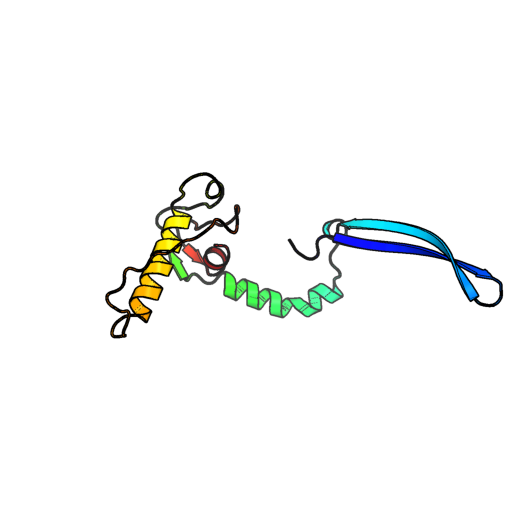 PRO A CA 1
ATOM 625 C C . PRO A 1 78 ? -16.795 4.572 7.312 1.00 96.00 78 PRO A C 1
ATOM 627 O O . PRO A 1 78 ? -16.281 4.372 8.410 1.00 96.00 78 PRO A O 1
ATOM 630 N N . ILE A 1 79 ? -16.175 4.220 6.185 1.00 95.50 79 ILE A N 1
ATOM 631 C CA . ILE A 1 79 ? -14.839 3.623 6.165 1.00 95.50 79 ILE A CA 1
ATOM 632 C C . ILE A 1 79 ? -13.756 4.603 6.644 1.00 95.50 79 ILE A C 1
ATOM 634 O O . ILE A 1 79 ? -12.783 4.180 7.264 1.00 95.50 79 ILE A O 1
ATOM 638 N N . ILE A 1 80 ? -13.925 5.905 6.384 1.00 96.12 80 ILE A N 1
ATOM 639 C CA . ILE A 1 80 ? -12.991 6.948 6.827 1.00 96.12 80 ILE A CA 1
ATOM 640 C C . ILE A 1 80 ? -13.167 7.198 8.326 1.00 96.12 80 ILE A C 1
ATOM 642 O O . ILE A 1 80 ? -12.173 7.318 9.045 1.00 96.12 80 ILE A O 1
ATOM 646 N N . ASP A 1 81 ? -14.408 7.182 8.813 1.00 95.44 81 ASP A N 1
ATOM 647 C CA . ASP A 1 81 ? -14.712 7.262 10.244 1.00 95.44 81 ASP A CA 1
ATOM 648 C C . ASP A 1 81 ? -14.097 6.105 11.026 1.00 95.44 81 ASP A C 1
ATOM 650 O O . ASP A 1 81 ? -13.475 6.333 12.063 1.00 95.44 81 ASP A O 1
ATOM 654 N N . LEU A 1 82 ? -14.191 4.878 10.502 1.00 94.88 82 LEU A N 1
ATOM 655 C CA . LEU A 1 82 ? -13.551 3.709 11.104 1.00 94.88 82 LEU A CA 1
ATOM 656 C C . LEU A 1 82 ? -12.039 3.921 11.273 1.00 94.88 82 LEU A C 1
ATOM 658 O O . LEU A 1 82 ? -11.495 3.660 12.347 1.00 94.88 82 LEU A O 1
ATOM 662 N N . ILE A 1 83 ? -11.357 4.413 10.232 1.00 95.31 83 ILE A N 1
ATOM 663 C CA . ILE A 1 83 ? -9.916 4.698 10.291 1.00 95.31 83 ILE A CA 1
ATOM 664 C C . ILE A 1 83 ? -9.634 5.764 11.354 1.00 95.31 83 ILE A C 1
ATOM 666 O O . ILE A 1 83 ? -8.753 5.568 12.197 1.00 95.31 83 ILE A O 1
ATOM 670 N N . ASN A 1 84 ? -10.388 6.868 11.348 1.00 96.94 84 ASN A N 1
ATOM 671 C CA . ASN A 1 84 ? -10.206 7.952 12.313 1.00 96.94 84 ASN A CA 1
ATOM 672 C C . ASN A 1 84 ? -10.426 7.476 13.756 1.00 96.94 84 ASN A C 1
ATOM 674 O O . ASN A 1 84 ? -9.672 7.852 14.660 1.00 96.94 84 ASN A O 1
ATOM 678 N N . GLN A 1 85 ? -11.431 6.627 13.980 1.00 96.88 85 GLN A N 1
ATOM 679 C CA . GLN A 1 85 ? -11.724 6.046 15.285 1.00 96.88 85 GLN A CA 1
ATOM 680 C C . GLN A 1 85 ? -10.562 5.174 15.769 1.00 96.88 85 GLN A C 1
ATOM 682 O O . GLN A 1 85 ? -10.030 5.425 16.851 1.00 96.88 85 GLN A O 1
ATOM 687 N N . VAL A 1 86 ? -10.108 4.216 14.954 1.00 95.94 86 VAL A N 1
ATOM 688 C CA . VAL A 1 86 ? -9.000 3.314 15.314 1.00 95.94 86 VAL A CA 1
ATOM 689 C C . VAL A 1 86 ? -7.714 4.096 15.588 1.00 95.94 86 VAL A C 1
ATOM 691 O O . VAL A 1 86 ? -7.032 3.834 16.581 1.00 95.94 86 VAL A O 1
ATOM 694 N N . GLN A 1 87 ? -7.385 5.088 14.755 1.00 97.50 87 GLN A N 1
ATOM 695 C CA . GLN A 1 87 ? -6.221 5.953 14.971 1.00 97.50 87 GLN A CA 1
ATOM 696 C C . GLN A 1 87 ? -6.335 6.737 16.283 1.00 97.50 87 GLN A C 1
ATOM 698 O O . GLN A 1 87 ? -5.384 6.777 17.066 1.00 97.50 87 GLN A O 1
ATOM 703 N N . THR A 1 88 ? -7.504 7.326 16.548 1.00 98.19 88 THR A N 1
ATOM 704 C CA . THR A 1 88 ? -7.760 8.095 17.771 1.00 98.19 88 THR A CA 1
ATOM 705 C C . THR A 1 88 ? -7.632 7.222 19.015 1.00 98.19 88 THR A C 1
ATOM 707 O O . THR A 1 88 ? -6.942 7.605 19.958 1.00 98.19 88 THR A O 1
ATOM 710 N N . GLU A 1 89 ? -8.263 6.048 19.027 1.00 97.94 89 GLU A N 1
ATOM 711 C CA . GLU A 1 89 ? -8.215 5.105 20.149 1.00 97.94 89 GLU A CA 1
ATOM 712 C C . GLU A 1 89 ? -6.792 4.593 20.393 1.00 97.94 89 GLU A C 1
ATOM 714 O O . GLU A 1 89 ? -6.320 4.605 21.532 1.00 97.94 89 GLU A O 1
ATOM 719 N N . THR A 1 90 ? -6.076 4.233 19.325 1.00 98.00 90 THR A N 1
ATOM 720 C CA . THR A 1 90 ? -4.690 3.748 19.403 1.00 98.00 90 THR A CA 1
ATOM 721 C C . THR A 1 90 ? -3.764 4.803 20.006 1.00 98.00 90 THR A C 1
ATOM 723 O O . THR A 1 90 ? -2.994 4.509 20.921 1.00 98.00 90 THR A O 1
ATOM 726 N N . VAL A 1 91 ? -3.856 6.054 19.541 1.00 97.94 91 VAL A N 1
ATOM 727 C CA . VAL A 1 91 ? -3.031 7.152 20.065 1.00 97.94 91 VAL A CA 1
ATOM 728 C C . VAL A 1 91 ? -3.424 7.495 21.501 1.00 97.94 91 VAL A C 1
ATOM 730 O O . VAL A 1 91 ? -2.544 7.663 22.342 1.00 97.94 91 VAL A O 1
ATOM 733 N N . ARG A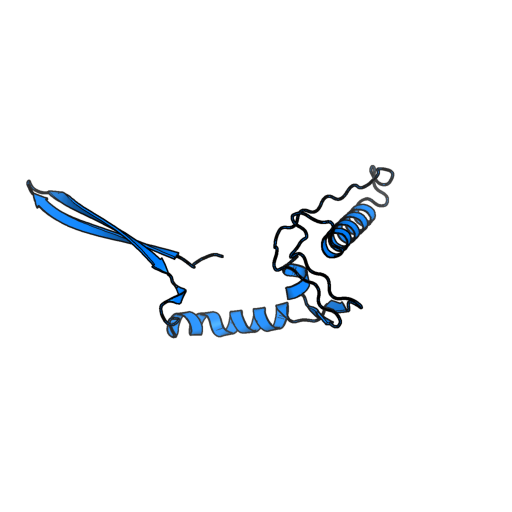 1 92 ? -4.721 7.543 21.832 1.00 97.62 92 ARG A N 1
ATOM 734 C CA . ARG A 1 92 ? -5.175 7.766 23.218 1.00 97.62 92 ARG A CA 1
ATOM 735 C C . ARG A 1 92 ? -4.627 6.709 24.172 1.00 97.62 92 ARG A C 1
ATOM 737 O O . ARG A 1 92 ? -4.152 7.066 25.247 1.00 97.62 92 ARG A O 1
ATOM 744 N N . ALA A 1 93 ? -4.659 5.437 23.776 1.00 97.94 93 ALA A N 1
ATOM 745 C CA . ALA A 1 93 ? -4.102 4.346 24.568 1.00 97.94 93 ALA A CA 1
ATOM 746 C C . ALA A 1 93 ? -2.584 4.497 24.761 1.00 97.94 93 ALA A C 1
ATOM 748 O O . ALA A 1 93 ? -2.091 4.317 25.871 1.00 97.94 93 ALA A O 1
ATOM 749 N N . ALA A 1 94 ? -1.852 4.887 23.713 1.00 97.62 94 ALA A N 1
ATOM 750 C CA . ALA A 1 94 ? -0.406 5.097 23.780 1.00 97.62 94 ALA A CA 1
ATOM 751 C C . ALA A 1 94 ? 0.008 6.297 24.656 1.00 97.62 94 ALA A C 1
ATOM 753 O O . ALA A 1 94 ? 1.086 6.281 25.244 1.00 97.62 94 ALA A O 1
ATOM 754 N N . LEU A 1 95 ? -0.831 7.334 24.750 1.00 97.75 95 LEU A N 1
ATOM 755 C CA . LEU A 1 95 ? -0.576 8.521 25.577 1.00 97.75 95 LEU A CA 1
ATOM 756 C C . LEU A 1 95 ? -0.995 8.350 27.045 1.00 97.75 95 LEU A C 1
ATOM 758 O O . LEU A 1 95 ? -0.655 9.194 27.879 1.00 97.75 95 LEU A O 1
ATOM 762 N N . ALA A 1 96 ? -1.746 7.298 27.374 1.00 97.06 96 ALA A N 1
ATOM 763 C CA . ALA A 1 96 ? -2.285 7.093 28.712 1.00 97.06 96 ALA A CA 1
ATOM 764 C C . ALA A 1 96 ? -1.168 7.027 29.773 1.00 97.06 96 ALA A C 1
ATOM 766 O O . ALA A 1 96 ? -0.194 6.292 29.634 1.00 97.06 96 ALA A O 1
ATOM 767 N N . GLY A 1 97 ? -1.314 7.807 30.849 1.00 96.25 97 GLY A N 1
ATOM 768 C CA . GLY A 1 97 ? -0.338 7.876 31.946 1.00 96.25 97 GLY A CA 1
ATOM 769 C C . GLY A 1 97 ? 0.924 8.704 31.658 1.00 96.25 97 GLY A C 1
ATOM 770 O O . GLY A 1 97 ? 1.766 8.827 32.545 1.00 96.25 97 GLY A O 1
ATOM 771 N N . GLY A 1 98 ? 1.058 9.280 30.459 1.00 97.19 98 GLY A N 1
ATOM 772 C CA . GLY A 1 98 ? 2.162 10.167 30.089 1.00 97.19 98 GLY A CA 1
ATOM 773 C C . GLY A 1 98 ? 1.858 11.656 30.281 1.00 97.19 98 GLY A C 1
ATOM 774 O O . GLY A 1 98 ? 0.741 12.052 30.614 1.00 97.19 98 GLY A O 1
ATOM 775 N N . GLU A 1 99 ? 2.857 12.494 29.993 1.00 97.69 99 GLU A N 1
ATOM 776 C CA . GLU A 1 99 ? 2.773 13.966 30.059 1.00 97.69 99 GLU A CA 1
ATOM 777 C C . GLU A 1 99 ? 1.590 14.535 29.253 1.00 97.69 99 GLU A C 1
ATOM 779 O O . GLU A 1 99 ? 0.951 15.500 29.666 1.00 97.69 99 GLU A O 1
ATOM 784 N N . TYR A 1 100 ? 1.251 13.900 28.128 1.00 97.38 100 TYR A N 1
ATOM 785 C CA . TYR A 1 100 ? 0.215 14.366 27.202 1.00 97.38 100 TYR A CA 1
ATOM 786 C C . TYR A 1 100 ? -1.146 13.677 27.368 1.00 97.38 100 TYR A C 1
ATOM 788 O O . TYR A 1 100 ? -2.033 13.897 26.546 1.00 97.38 100 TYR A O 1
ATOM 796 N N . ALA A 1 101 ? -1.355 12.873 28.418 1.00 97.06 101 ALA A N 1
ATOM 797 C CA . ALA A 1 101 ? -2.575 12.071 28.587 1.00 97.06 101 ALA A CA 1
ATOM 798 C C . ALA A 1 101 ? -3.879 12.898 28.611 1.00 97.06 101 ALA A C 1
ATOM 800 O O . ALA A 1 101 ? -4.943 12.390 28.262 1.00 97.06 101 ALA A O 1
ATOM 801 N N . ALA A 1 102 ? -3.802 14.166 29.028 1.00 96.38 102 ALA A N 1
ATOM 802 C CA . ALA A 1 102 ? -4.951 15.066 29.123 1.00 96.38 102 ALA A CA 1
ATOM 803 C C . ALA A 1 102 ? -5.246 15.852 27.830 1.00 96.38 102 ALA A C 1
ATOM 805 O O . ALA A 1 102 ? -6.268 16.536 27.757 1.00 96.38 102 ALA A O 1
ATOM 806 N N . LEU A 1 103 ? -4.370 15.797 26.820 1.00 97.25 103 LEU A N 1
ATOM 807 C CA . LEU A 1 103 ? -4.565 16.550 25.583 1.00 97.25 103 LEU A CA 1
ATOM 808 C C . LEU A 1 103 ? -5.609 15.876 24.673 1.00 97.25 103 LEU A C 1
ATOM 810 O O . LEU A 1 103 ? -5.698 14.645 24.620 1.00 97.25 103 LEU A O 1
ATOM 814 N N . PRO A 1 104 ? -6.412 16.657 23.925 1.00 96.69 104 PRO A N 1
ATOM 815 C CA . PRO A 1 104 ? -7.311 16.093 22.929 1.00 96.69 104 PRO A CA 1
ATOM 816 C C . PRO A 1 104 ? -6.513 15.464 21.777 1.00 96.69 104 PRO A C 1
ATOM 818 O O . PRO A 1 104 ? -5.568 16.058 21.265 1.00 96.69 104 PRO A O 1
ATOM 821 N N . VAL A 1 105 ? -6.936 14.276 21.339 1.00 97.19 105 VAL A N 1
ATOM 822 C CA . VAL A 1 105 ? -6.413 13.620 20.133 1.00 97.19 105 VAL A CA 1
ATOM 823 C C . VAL A 1 105 ? -7.336 13.945 18.965 1.00 97.19 105 VAL A C 1
ATOM 825 O O . VAL A 1 105 ? -8.535 13.671 19.041 1.00 97.19 105 VAL A O 1
ATOM 828 N N . LEU A 1 106 ? -6.764 14.515 17.905 1.00 96.88 106 LEU A N 1
ATOM 829 C CA . LEU A 1 106 ? -7.416 14.746 16.620 1.00 96.88 106 LEU A CA 1
ATOM 830 C C . LEU A 1 106 ? -6.801 13.800 15.586 1.00 96.88 106 LEU A C 1
ATOM 832 O O . LEU A 1 106 ? -5.590 13.827 15.372 1.00 96.88 106 LEU A O 1
ATOM 836 N N . SER A 1 107 ? -7.635 12.983 14.949 1.00 97.75 107 SER A N 1
ATOM 837 C CA . SER A 1 107 ? -7.246 12.141 13.818 1.00 97.75 107 SER A CA 1
ATOM 838 C C . SER A 1 107 ? -7.742 12.763 12.513 1.00 97.75 107 SER A C 1
ATOM 840 O O . SER A 1 107 ? -8.811 13.374 12.468 1.00 97.75 107 SER A O 1
ATOM 842 N N . GLN A 1 108 ? -6.924 12.646 11.469 1.00 95.56 108 GLN A N 1
ATOM 843 C CA . GLN A 1 108 ? -7.254 13.069 10.116 1.00 95.56 108 GLN A CA 1
ATOM 844 C C . GLN A 1 108 ? -6.822 11.967 9.154 1.00 95.56 108 GLN A C 1
ATOM 846 O O . GLN A 1 108 ? -5.629 11.731 8.961 1.00 95.56 108 GLN A O 1
ATOM 851 N N . ALA A 1 109 ? -7.801 11.319 8.532 1.00 94.12 109 ALA A N 1
ATOM 852 C CA . ALA A 1 109 ? -7.598 10.356 7.462 1.00 94.12 109 ALA A CA 1
ATOM 853 C C . ALA A 1 109 ? -8.060 10.925 6.115 1.00 94.12 109 ALA A C 1
ATOM 855 O O . ALA A 1 109 ? -9.054 11.649 6.027 1.00 94.12 109 ALA A O 1
ATOM 856 N N . SER A 1 110 ? -7.312 10.605 5.062 1.00 92.44 110 SER A N 1
ATOM 857 C CA . SER A 1 110 ? -7.652 10.922 3.674 1.00 92.44 110 SER A CA 1
ATOM 858 C C . SER A 1 110 ? -7.942 9.622 2.934 1.00 92.44 110 SER A C 1
ATOM 860 O O . SER A 1 110 ? -7.306 8.607 3.204 1.00 92.44 110 SER A O 1
ATOM 862 N N . CYS A 1 111 ? -8.843 9.651 1.952 1.00 93.06 111 CYS A N 1
ATOM 863 C CA . CYS A 1 111 ? -9.102 8.492 1.099 1.00 93.06 111 CYS A CA 1
ATOM 864 C C . CYS A 1 111 ? -7.881 8.173 0.215 1.00 93.06 111 CYS A C 1
ATOM 866 O O . CYS A 1 111 ? -7.721 8.739 -0.871 1.00 93.06 111 CYS A O 1
ATOM 868 N N . PHE A 1 112 ? -7.030 7.244 0.657 1.00 86.25 112 PHE A N 1
ATOM 869 C CA . PHE A 1 112 ? -5.830 6.840 -0.080 1.00 86.25 112 PHE A CA 1
ATOM 870 C C . PHE A 1 112 ? -6.157 5.968 -1.303 1.00 86.25 112 PHE A C 1
ATOM 872 O O . PHE A 1 112 ? -5.520 6.086 -2.353 1.00 86.25 112 PHE A O 1
ATOM 879 N N . SER A 1 113 ? -7.188 5.126 -1.201 1.00 90.38 113 SER A N 1
ATOM 880 C CA . SER A 1 113 ? -7.586 4.178 -2.241 1.00 90.38 113 SER A CA 1
ATOM 881 C C . SER A 1 113 ? -9.099 4.180 -2.446 1.00 90.38 113 SER A C 1
ATOM 883 O O . SER A 1 113 ? -9.858 3.793 -1.568 1.00 90.38 113 SER A O 1
ATOM 885 N N . ARG A 1 114 ? -9.550 4.531 -3.658 1.00 93.06 114 ARG A N 1
ATOM 886 C CA . ARG A 1 114 ? -10.982 4.491 -4.035 1.00 93.06 114 ARG A CA 1
ATOM 887 C C . ARG A 1 114 ? -11.537 3.075 -4.187 1.00 93.06 114 ARG A C 1
ATOM 889 O O . ARG A 1 114 ? -12.729 2.892 -4.392 1.00 93.06 114 ARG A O 1
ATOM 896 N N . THR A 1 115 ? -10.663 2.075 -4.176 1.00 93.06 115 THR A N 1
ATOM 897 C CA . THR A 1 115 ? -11.045 0.663 -4.280 1.00 93.06 115 THR A CA 1
ATOM 898 C C . THR A 1 115 ? -10.957 -0.053 -2.938 1.00 93.06 115 THR A C 1
ATOM 900 O O . THR A 1 115 ? -11.157 -1.263 -2.902 1.00 93.06 115 THR A O 1
ATOM 903 N N . ALA A 1 116 ? -10.614 0.659 -1.861 1.00 92.88 116 ALA A N 1
ATOM 904 C CA . ALA A 1 116 ? -10.624 0.104 -0.518 1.00 92.88 116 ALA A CA 1
ATOM 905 C C . ALA A 1 116 ? -12.057 -0.219 -0.081 1.00 92.88 116 ALA A C 1
ATOM 907 O O . ALA A 1 116 ? -13.014 0.477 -0.446 1.00 92.88 116 ALA A O 1
ATOM 908 N N . GLY A 1 117 ? -12.198 -1.275 0.711 1.00 95.00 117 GLY A N 1
ATOM 909 C CA . GLY A 1 117 ? -13.484 -1.684 1.240 1.00 95.00 117 GLY A CA 1
ATOM 910 C C . GLY A 1 117 ? -13.339 -2.692 2.365 1.00 95.00 117 GLY A C 1
ATOM 911 O O . GLY A 1 117 ? -12.411 -3.495 2.373 1.00 95.00 117 GLY A O 1
ATOM 912 N N . VAL A 1 118 ? -14.290 -2.647 3.290 1.00 96.56 118 VAL A N 1
ATOM 913 C CA . VAL A 1 118 ? -14.492 -3.675 4.310 1.00 96.56 118 VAL A CA 1
ATOM 914 C C . VAL A 1 118 ? -15.767 -4.428 3.934 1.00 96.56 118 VAL A C 1
ATOM 916 O O . VAL A 1 118 ? -16.813 -3.788 3.788 1.00 96.56 118 VAL A O 1
ATOM 919 N N . PRO A 1 119 ? -15.724 -5.753 3.725 1.00 97.00 119 PRO A N 1
ATOM 920 C CA . PRO A 1 119 ? -16.920 -6.523 3.403 1.00 97.00 119 PRO A CA 1
ATOM 921 C C . PRO A 1 119 ? -17.837 -6.668 4.625 1.00 97.00 119 PRO A C 1
ATOM 923 O O . PRO A 1 119 ? -17.387 -6.600 5.764 1.00 97.00 119 PRO A O 1
ATOM 926 N N . ALA A 1 120 ? -19.125 -6.932 4.391 1.00 97.69 120 ALA A N 1
ATOM 927 C CA . ALA A 1 120 ? -19.965 -7.534 5.425 1.00 97.69 120 ALA A CA 1
ATOM 928 C C . ALA A 1 120 ? -19.559 -9.007 5.606 1.00 97.69 120 ALA A C 1
ATOM 930 O O . ALA A 1 120 ? -19.296 -9.699 4.622 1.00 97.69 120 ALA A O 1
ATOM 931 N N . GLY A 1 121 ? -19.552 -9.498 6.843 1.00 98.12 121 GLY A N 1
ATOM 932 C CA . GLY A 1 121 ? -19.045 -10.825 7.185 1.00 98.12 121 GLY A CA 1
ATOM 933 C C . GLY A 1 121 ? -17.572 -10.785 7.581 1.00 98.12 121 GLY A C 1
ATOM 934 O O . GLY A 1 121 ? -17.163 -9.889 8.314 1.00 98.12 121 GLY A O 1
ATOM 935 N N . GLU A 1 122 ? -16.798 -11.780 7.151 1.00 98.31 122 GLU A N 1
ATOM 936 C CA . GLU A 1 122 ? -15.381 -11.927 7.504 1.00 98.31 122 GLU A CA 1
ATOM 937 C C . GLU A 1 122 ? -14.523 -10.809 6.908 1.00 98.31 122 GLU A C 1
ATOM 939 O O . GLU A 1 122 ? -14.606 -10.516 5.718 1.00 98.31 122 GLU A O 1
ATOM 944 N N . VAL A 1 123 ? -13.664 -10.221 7.739 1.00 97.56 123 VAL A N 1
ATOM 945 C CA . VAL A 1 123 ? -12.690 -9.198 7.350 1.00 97.56 123 VAL A CA 1
ATOM 946 C C . VAL A 1 123 ? -11.303 -9.809 7.444 1.00 97.56 123 VAL A C 1
ATOM 948 O O . VAL A 1 123 ? -10.933 -10.361 8.483 1.00 97.56 123 VAL A O 1
ATOM 951 N N . THR A 1 124 ? -10.527 -9.710 6.371 1.00 98.00 124 THR A N 1
ATOM 952 C CA . THR A 1 124 ? -9.182 -10.285 6.275 1.00 98.00 124 THR A CA 1
ATOM 953 C C . THR A 1 124 ? -8.084 -9.231 6.431 1.00 98.00 124 THR A C 1
ATOM 955 O O . THR A 1 124 ? -8.334 -8.026 6.338 1.00 98.00 124 THR A O 1
ATOM 958 N N . ILE A 1 125 ? -6.833 -9.670 6.625 1.00 97.06 125 ILE A N 1
ATOM 959 C CA . ILE A 1 125 ? -5.658 -8.776 6.618 1.00 97.06 125 ILE A CA 1
ATOM 960 C C . ILE A 1 125 ? -5.604 -7.951 5.325 1.00 97.06 125 ILE A C 1
ATOM 962 O O . ILE A 1 125 ? -5.269 -6.769 5.363 1.00 97.06 125 ILE A O 1
ATOM 966 N N . LYS A 1 126 ? -5.949 -8.549 4.180 1.00 95.19 126 LYS A N 1
ATOM 967 C CA . LYS A 1 126 ? -5.991 -7.874 2.879 1.00 95.19 126 LYS A CA 1
ATOM 968 C C . LYS A 1 126 ? -6.968 -6.700 2.867 1.00 95.19 126 LYS A C 1
ATOM 970 O O . LYS A 1 126 ? -6.638 -5.665 2.294 1.00 95.19 126 LYS A O 1
ATOM 975 N N . ASP A 1 127 ? -8.143 -6.868 3.469 1.00 94.94 127 ASP A N 1
ATOM 976 C CA . ASP A 1 127 ? -9.172 -5.826 3.512 1.00 94.94 127 ASP A CA 1
ATOM 977 C C . ASP A 1 127 ? -8.685 -4.640 4.349 1.00 94.94 127 ASP A C 1
ATOM 979 O O . ASP A 1 127 ? -8.746 -3.502 3.893 1.00 94.94 127 ASP A O 1
ATOM 983 N N . ALA A 1 128 ? -8.087 -4.913 5.515 1.00 92.56 128 ALA A N 1
ATOM 984 C CA . ALA A 1 128 ? -7.500 -3.884 6.373 1.00 92.56 128 ALA A CA 1
ATOM 985 C C . ALA A 1 128 ? -6.271 -3.198 5.749 1.00 92.56 128 ALA A C 1
ATOM 987 O O . ALA A 1 128 ? -6.123 -1.987 5.858 1.00 92.56 128 ALA A O 1
ATOM 988 N N . ALA A 1 129 ? -5.397 -3.946 5.071 1.00 89.94 129 ALA A N 1
ATOM 989 C CA . ALA A 1 129 ? -4.219 -3.396 4.393 1.00 89.94 129 ALA A CA 1
ATOM 990 C C . ALA A 1 129 ? -4.570 -2.581 3.136 1.00 89.94 129 ALA A C 1
ATOM 992 O O . ALA A 1 129 ? -3.719 -1.863 2.610 1.00 89.94 129 ALA A O 1
ATOM 993 N N . GLY A 1 130 ? -5.790 -2.739 2.617 1.00 85.81 130 GLY A N 1
ATOM 994 C CA . GLY A 1 130 ? -6.291 -1.984 1.476 1.00 85.81 130 GLY A CA 1
ATOM 995 C C . GLY A 1 130 ? -6.808 -0.586 1.822 1.00 85.81 130 GLY A C 1
ATOM 996 O O . GLY A 1 130 ? -7.045 0.175 0.878 1.00 85.81 130 GLY A O 1
ATOM 997 N N . LEU A 1 131 ? -7.002 -0.288 3.116 1.00 85.81 131 LEU A N 1
ATOM 998 C CA . LEU A 1 131 ? -7.509 0.981 3.654 1.00 85.81 131 LEU A CA 1
ATOM 999 C C . LEU A 1 131 ? -6.510 2.136 3.499 1.00 85.81 131 LEU A C 1
ATOM 1001 O O . LEU A 1 131 ? -5.295 1.916 3.703 1.00 85.81 131 LEU A O 1
#

Sequence (131 aa):
KWGQRLTLFDFDLVWEKGRWAVEKAGSRVLNSNTVPEDPEVTSLLRREHRKVVEYVNQVIGTSVVAMSAADAPWKDEPIIDLINQVQTETVRAALAGGEYAALPVLSQASCFSRTAGVPAGEVTIKDAAGL

Radius of gyration: 24.81 Å; Cα contacts (8 Å, |Δi|>4): 161; chains: 1; bounding box: 59×37×70 Å